Protein AF-A0ABD5QTS4-F1 (afdb_monomer)

Mean predicted aligned error: 7.11 Å

Solvent-accessible surface area (backbone atoms only — not comparable to full-atom values): 7210 Å² total; per-residue (Å²): 134,85,81,80,77,78,76,78,73,75,74,70,74,66,95,70,53,52,50,21,30,27,27,50,73,81,47,94,74,66,54,63,24,27,30,35,32,66,82,82,40,34,20,62,72,44,68,45,97,89,73,47,28,47,21,71,78,42,73,86,53,62,46,80,34,47,35,36,28,28,27,48,39,77,57,46,46,71,77,44,74,58,57,87,76,51,94,64,58,54,54,70,67,57,35,60,74,69,69,49,75,68,48,78,39,51,48,89,48,48,41,78,76,42,82,19,85,78,71,125

Structure (mmCIF, N/CA/C/O backbone):
data_AF-A0ABD5QTS4-F1
#
_entry.id   AF-A0ABD5QTS4-F1
#
loop_
_atom_site.group_PDB
_atom_site.id
_atom_site.type_sy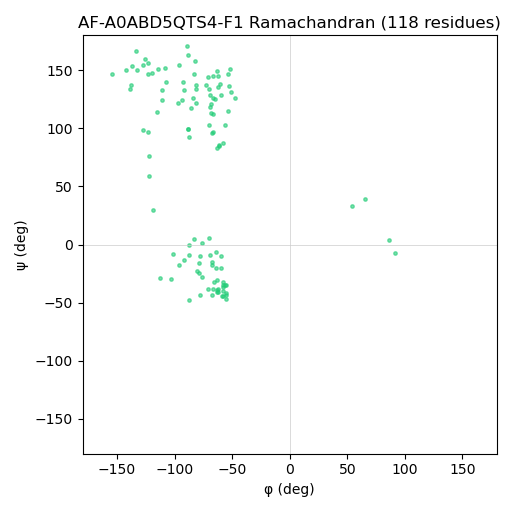mbol
_atom_site.label_atom_id
_atom_site.label_alt_id
_atom_site.label_comp_id
_atom_site.label_asym_id
_atom_site.label_entity_id
_atom_site.label_seq_id
_atom_site.pdbx_PDB_ins_code
_atom_site.Cartn_x
_atom_site.Cartn_y
_atom_site.Cartn_z
_atom_site.occupancy
_atom_site.B_iso_or_equiv
_atom_site.auth_seq_id
_atom_site.auth_comp_id
_atom_site.auth_asym_id
_atom_site.auth_atom_id
_atom_site.pdbx_PDB_model_num
ATOM 1 N N . MET A 1 1 ? -37.652 -31.006 -7.500 1.00 42.47 1 MET A N 1
ATOM 2 C CA . MET A 1 1 ? -36.536 -30.496 -8.316 1.00 42.47 1 MET A CA 1
ATOM 3 C C . MET A 1 1 ? -35.817 -29.489 -7.452 1.00 42.47 1 MET A C 1
ATOM 5 O O . MET A 1 1 ? -36.478 -28.581 -6.965 1.00 42.47 1 MET A O 1
ATOM 9 N N . ALA A 1 2 ? -34.553 -29.761 -7.138 1.00 46.12 2 ALA A N 1
ATOM 10 C CA . ALA A 1 2 ? -33.695 -28.836 -6.412 1.00 46.12 2 ALA A CA 1
ATOM 11 C C . ALA A 1 2 ? -33.371 -27.662 -7.345 1.00 46.12 2 ALA A C 1
ATOM 13 O O . ALA A 1 2 ? -33.113 -27.888 -8.525 1.00 46.12 2 ALA A O 1
ATOM 14 N N . LEU A 1 3 ? -33.477 -26.439 -6.835 1.00 51.88 3 LEU A N 1
ATOM 15 C CA . LEU A 1 3 ? -32.907 -25.258 -7.469 1.00 51.88 3 LEU A CA 1
ATOM 16 C C . LEU A 1 3 ? -31.486 -25.162 -6.918 1.00 51.88 3 LEU A C 1
ATOM 18 O O . LEU A 1 3 ? -31.299 -24.772 -5.768 1.00 51.88 3 LEU A O 1
ATOM 22 N N . GLU A 1 4 ? -30.522 -25.635 -7.699 1.00 52.75 4 GLU A N 1
ATOM 23 C CA . GLU A 1 4 ? -29.116 -25.290 -7.520 1.00 52.75 4 GLU A CA 1
ATOM 24 C C . GLU A 1 4 ? -29.018 -23.818 -7.932 1.00 52.75 4 GLU A C 1
ATOM 26 O O . GLU A 1 4 ? -29.171 -23.487 -9.104 1.00 52.75 4 GLU A O 1
ATOM 31 N N . LEU A 1 5 ? -28.940 -22.923 -6.944 1.00 54.34 5 LEU A N 1
ATOM 32 C CA . LEU A 1 5 ? -28.559 -21.536 -7.177 1.00 54.34 5 LEU A CA 1
ATOM 33 C C . LEU A 1 5 ? -27.093 -21.583 -7.602 1.00 54.34 5 LEU A C 1
ATOM 35 O O . LEU A 1 5 ? -26.212 -21.716 -6.757 1.00 54.34 5 LEU A O 1
ATOM 39 N N . GLU A 1 6 ? -26.867 -21.579 -8.912 1.00 52.00 6 GLU A N 1
ATOM 40 C CA . GLU A 1 6 ? -25.590 -21.209 -9.507 1.00 52.00 6 GLU A CA 1
ATOM 41 C C . GLU A 1 6 ? -25.296 -19.800 -8.983 1.00 52.00 6 GLU A C 1
ATOM 43 O O . GLU A 1 6 ? -25.981 -18.838 -9.335 1.00 52.00 6 GLU A O 1
ATOM 48 N N . LEU A 1 7 ? -24.395 -19.723 -8.002 1.00 50.69 7 LEU A N 1
ATOM 49 C CA . LEU A 1 7 ? -23.799 -18.471 -7.580 1.00 50.69 7 LEU A CA 1
ATOM 50 C C . LEU A 1 7 ? -22.959 -18.031 -8.776 1.00 50.69 7 LEU A C 1
ATOM 52 O O . LEU A 1 7 ? -21.878 -18.566 -9.008 1.00 50.69 7 LEU A O 1
ATOM 56 N N . ASP A 1 8 ? -23.531 -17.155 -9.595 1.00 46.06 8 ASP A N 1
ATOM 57 C CA . ASP A 1 8 ? -22.762 -16.246 -10.434 1.00 46.06 8 ASP A CA 1
ATOM 58 C C . ASP A 1 8 ? -22.006 -15.362 -9.427 1.00 46.06 8 ASP A C 1
ATOM 60 O O . ASP A 1 8 ? -22.505 -14.336 -8.967 1.00 46.06 8 ASP A O 1
ATOM 64 N N . ASP A 1 9 ? -20.868 -15.867 -8.943 1.00 50.19 9 ASP A N 1
ATOM 65 C CA . ASP A 1 9 ? -19.771 -15.033 -8.469 1.00 50.19 9 ASP A CA 1
ATOM 66 C C . ASP A 1 9 ? -19.370 -14.244 -9.721 1.00 50.19 9 ASP A C 1
ATOM 68 O O . ASP A 1 9 ? -18.559 -14.688 -10.533 1.00 50.19 9 ASP A O 1
ATOM 72 N N . GLU A 1 10 ? -20.062 -13.133 -9.981 1.00 49.59 10 GLU A N 1
ATOM 73 C CA . GLU A 1 10 ? -19.491 -12.066 -10.786 1.00 49.59 10 GLU A CA 1
ATOM 74 C C . GLU A 1 10 ? -18.270 -11.623 -9.975 1.00 49.59 10 GLU A C 1
ATOM 76 O O . GLU A 1 10 ? -18.395 -10.775 -9.096 1.00 49.59 10 GLU A O 1
ATOM 81 N N . GLU A 1 11 ? -17.133 -12.304 -10.163 1.00 52.91 11 GLU A N 1
ATOM 82 C CA . GLU A 1 11 ? -15.832 -11.893 -9.647 1.00 52.91 11 GLU A CA 1
ATOM 83 C C . GLU A 1 11 ? -15.595 -10.499 -10.241 1.00 52.91 11 GLU A C 1
ATOM 85 O O . GLU A 1 11 ? -15.107 -10.372 -11.364 1.00 52.91 11 GLU A O 1
ATOM 90 N N . GLU A 1 12 ? -16.072 -9.450 -9.561 1.00 54.66 12 GLU A N 1
ATOM 91 C CA . GLU A 1 12 ? -15.747 -8.074 -9.907 1.00 54.66 12 GLU A CA 1
ATOM 92 C C . GLU A 1 12 ? -14.223 -8.023 -9.931 1.00 54.66 12 GLU A C 1
ATOM 94 O O . GLU A 1 12 ? -13.584 -8.308 -8.915 1.00 54.66 12 GLU A O 1
ATOM 99 N N . ASP A 1 13 ? -13.643 -7.775 -11.112 1.00 61.91 13 ASP A N 1
ATOM 100 C CA . ASP A 1 13 ? -12.194 -7.708 -11.262 1.00 61.91 13 ASP A CA 1
ATOM 101 C C . ASP A 1 13 ? -11.644 -6.820 -10.138 1.00 61.91 13 ASP A C 1
ATOM 103 O O . ASP A 1 13 ? -12.122 -5.687 -9.988 1.00 61.91 13 ASP A O 1
ATOM 107 N N . PRO A 1 14 ? -10.675 -7.307 -9.342 1.00 70.94 14 PRO A N 1
ATOM 108 C CA . PRO A 1 14 ? -10.187 -6.571 -8.185 1.00 70.94 14 PRO A CA 1
ATOM 109 C C . PRO A 1 14 ? -9.770 -5.160 -8.610 1.00 70.94 14 PRO A C 1
ATOM 111 O O . PRO A 1 14 ? -9.156 -4.969 -9.669 1.00 70.94 14 PRO A O 1
ATOM 114 N N . GLU A 1 15 ? -10.143 -4.151 -7.818 1.00 83.06 15 GLU A N 1
ATOM 115 C CA . GLU A 1 15 ? -9.950 -2.742 -8.193 1.00 83.06 15 GLU A CA 1
ATOM 116 C C . GLU A 1 15 ? -8.469 -2.434 -8.457 1.00 83.06 15 GLU A C 1
ATOM 118 O O . GLU A 1 15 ? -8.128 -1.722 -9.410 1.00 83.06 15 GLU A O 1
ATOM 123 N N . PHE A 1 16 ? -7.603 -3.070 -7.672 1.00 89.75 16 PHE A N 1
ATOM 124 C CA . PHE A 1 16 ? -6.157 -3.035 -7.795 1.00 89.75 16 PHE A CA 1
ATOM 125 C C . PHE A 1 16 ? -5.606 -4.449 -7.949 1.00 89.75 16 PHE A C 1
ATOM 127 O O . PHE A 1 16 ? -6.116 -5.403 -7.369 1.00 89.75 16 PHE A O 1
ATOM 134 N N . ILE A 1 17 ? -4.530 -4.589 -8.715 1.00 91.75 17 ILE A N 1
ATOM 135 C CA . ILE A 1 17 ? -3.730 -5.809 -8.792 1.00 91.75 17 ILE A CA 1
ATOM 136 C C . ILE A 1 17 ? -2.245 -5.481 -8.691 1.00 91.75 17 ILE A C 1
ATOM 138 O O . ILE A 1 17 ? -1.818 -4.336 -8.846 1.00 91.75 17 ILE A O 1
ATOM 142 N N . TYR A 1 18 ? -1.433 -6.514 -8.462 1.00 92.62 18 TYR A N 1
ATOM 143 C CA . TYR A 1 18 ? 0.018 -6.379 -8.509 1.00 92.62 18 TYR A CA 1
ATOM 144 C C . TYR A 1 18 ? 0.471 -5.701 -9.803 1.00 92.62 18 TYR A C 1
ATOM 146 O O . TYR A 1 18 ? 0.081 -6.121 -10.891 1.00 92.62 18 TYR A O 1
ATOM 154 N N . GLY A 1 19 ? 1.328 -4.693 -9.672 1.00 92.50 19 GLY A N 1
ATOM 155 C CA . GLY A 1 19 ? 1.899 -3.948 -10.787 1.00 92.50 19 GLY A CA 1
ATOM 156 C C . GLY A 1 19 ? 1.113 -2.708 -11.206 1.00 92.50 19 GLY A C 1
ATOM 157 O O . GLY A 1 19 ? 1.638 -1.943 -12.008 1.00 92.50 19 GLY A O 1
ATOM 158 N N . ASP A 1 20 ? -0.088 -2.464 -10.665 1.00 94.56 20 ASP A N 1
ATOM 159 C CA . ASP A 1 20 ? -0.786 -1.194 -10.898 1.00 94.56 20 ASP A CA 1
ATOM 160 C C . ASP A 1 20 ? 0.043 -0.035 -10.324 1.00 94.56 20 ASP A C 1
ATOM 162 O O . ASP A 1 20 ? 0.553 -0.113 -9.198 1.00 94.56 20 ASP A O 1
ATOM 166 N N . ILE A 1 21 ? 0.163 1.053 -11.089 1.00 94.19 21 ILE A N 1
ATOM 167 C CA . ILE A 1 21 ? 0.774 2.291 -10.603 1.00 94.19 21 ILE A CA 1
ATOM 168 C C . ILE A 1 21 ? -0.335 3.188 -10.077 1.00 94.19 21 ILE A C 1
ATOM 170 O O . ILE A 1 21 ? -1.289 3.531 -10.782 1.00 94.19 21 ILE A O 1
ATOM 174 N N . VAL A 1 22 ? -0.194 3.585 -8.8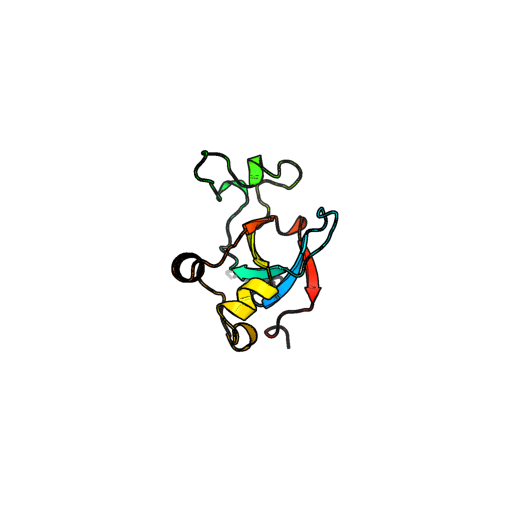23 1.00 94.81 22 VAL A N 1
ATOM 175 C CA . VAL A 1 22 ? -1.164 4.361 -8.063 1.00 94.81 22 VAL A CA 1
ATOM 176 C C . VAL A 1 22 ? -0.496 5.584 -7.454 1.00 94.81 22 VAL A C 1
ATOM 178 O O . VAL A 1 22 ? 0.708 5.601 -7.202 1.00 94.81 22 VAL A O 1
ATOM 181 N N . HIS A 1 23 ? -1.286 6.614 -7.194 1.00 94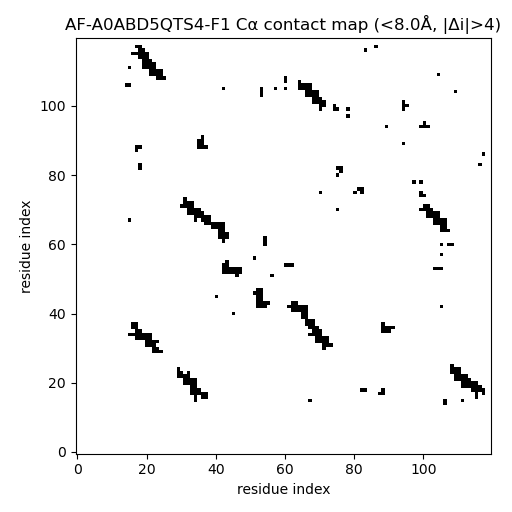.00 23 HIS A N 1
ATOM 182 C CA . HIS A 1 23 ? -0.882 7.769 -6.404 1.00 94.00 23 HIS A CA 1
ATOM 183 C C . HIS A 1 23 ? -1.783 7.895 -5.179 1.00 94.00 23 HIS A C 1
ATOM 185 O O . HIS A 1 23 ? -2.973 7.592 -5.245 1.00 94.00 23 HIS A O 1
ATOM 191 N N . ASP A 1 24 ? -1.223 8.398 -4.085 1.00 91.69 24 ASP A N 1
ATOM 192 C CA . ASP A 1 24 ? -2.010 8.836 -2.936 1.00 91.69 24 ASP A CA 1
ATOM 193 C C . ASP A 1 24 ? -2.801 10.098 -3.314 1.00 91.69 24 ASP A C 1
ATOM 195 O O . ASP A 1 24 ? -2.212 11.127 -3.662 1.00 91.69 24 ASP A O 1
ATOM 199 N N . ALA A 1 25 ? -4.134 10.021 -3.264 1.00 88.69 25 ALA A N 1
ATOM 200 C CA . ALA A 1 25 ? -5.018 11.142 -3.579 1.00 88.69 25 ALA A CA 1
ATOM 201 C C . ALA A 1 25 ? -4.860 12.322 -2.609 1.00 88.69 25 ALA A C 1
ATOM 203 O O . ALA A 1 25 ? -5.259 13.446 -2.925 1.00 88.69 25 ALA A O 1
ATOM 204 N N . GLU A 1 26 ? -4.315 12.068 -1.423 1.00 87.31 26 GLU A N 1
ATOM 205 C CA . GLU A 1 26 ? -4.178 13.047 -0.350 1.00 87.31 26 GLU A CA 1
ATOM 206 C C . GLU A 1 26 ? -2.776 13.628 -0.226 1.00 87.31 26 GLU A C 1
ATOM 208 O O . GLU A 1 26 ? -2.580 14.591 0.519 1.00 87.31 26 GLU A O 1
ATOM 213 N N . ALA A 1 27 ? -1.809 13.089 -0.965 1.00 86.88 27 ALA A N 1
ATOM 214 C CA . ALA A 1 27 ? -0.468 13.635 -1.001 1.00 86.88 27 ALA A CA 1
ATOM 215 C C . ALA A 1 27 ? -0.458 14.993 -1.720 1.00 86.88 27 ALA A C 1
ATOM 217 O O . ALA A 1 27 ? -0.900 15.118 -2.863 1.00 86.88 27 ALA A O 1
ATOM 218 N N . ASP A 1 28 ? 0.126 16.011 -1.075 1.00 84.50 28 ASP A N 1
ATOM 219 C CA . ASP A 1 28 ? 0.385 17.314 -1.707 1.00 84.50 28 ASP A CA 1
ATOM 220 C C . ASP A 1 28 ? 1.267 17.174 -2.966 1.00 84.50 28 ASP A C 1
ATOM 222 O O . ASP A 1 28 ? 1.095 17.905 -3.945 1.00 84.50 28 AS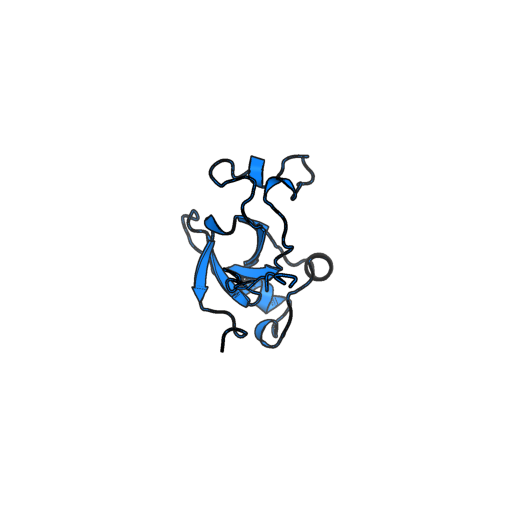P A O 1
ATOM 226 N N . GLU A 1 29 ? 2.207 16.224 -2.942 1.00 87.56 29 GLU A N 1
ATOM 227 C CA . GLU A 1 29 ? 3.085 15.872 -4.058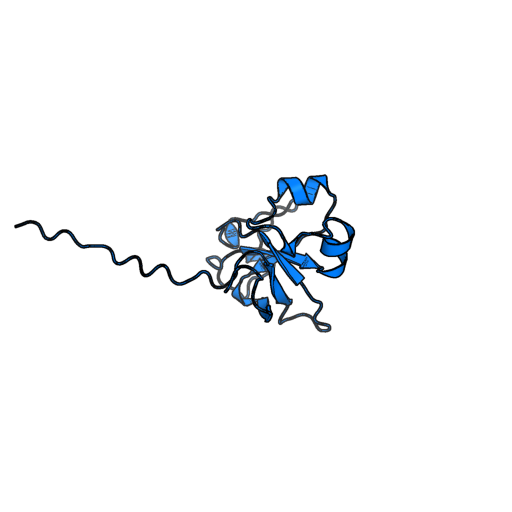 1.00 87.56 29 GLU A CA 1
ATOM 228 C C . GLU A 1 29 ? 2.918 14.377 -4.382 1.00 87.56 29 GLU A C 1
ATOM 230 O O . GLU A 1 29 ? 3.538 13.539 -3.722 1.00 87.56 29 GLU A O 1
ATOM 235 N N . PRO A 1 30 ? 2.080 14.015 -5.373 1.00 85.31 30 PRO A N 1
ATOM 236 C CA . PRO A 1 30 ? 1.872 12.620 -5.732 1.00 85.31 30 PRO A CA 1
ATOM 237 C C . PRO A 1 30 ? 3.157 12.034 -6.324 1.00 85.31 30 PRO A C 1
ATOM 239 O O . PRO A 1 30 ? 3.721 12.567 -7.283 1.00 85.31 30 PRO A O 1
ATOM 242 N N . ILE A 1 31 ? 3.605 10.923 -5.746 1.00 90.56 31 ILE A N 1
ATOM 243 C CA . ILE A 1 31 ? 4.722 10.113 -6.239 1.00 90.56 31 ILE A CA 1
ATOM 244 C C . ILE A 1 31 ? 4.189 8.805 -6.813 1.00 90.56 31 ILE A C 1
ATOM 246 O O . ILE A 1 31 ? 3.167 8.311 -6.343 1.00 90.56 31 ILE A O 1
ATOM 250 N N . ALA A 1 32 ? 4.899 8.229 -7.785 1.00 93.06 32 ALA A N 1
ATOM 251 C CA . ALA A 1 32 ? 4.551 6.931 -8.351 1.00 93.06 32 ALA A CA 1
ATOM 252 C C . ALA A 1 32 ? 4.733 5.829 -7.298 1.00 93.06 32 ALA A C 1
ATOM 254 O O . ALA A 1 32 ? 5.859 5.528 -6.883 1.00 93.06 32 ALA A O 1
ATOM 255 N N . LEU A 1 33 ? 3.622 5.237 -6.870 1.00 94.94 33 LEU A N 1
ATOM 256 C CA . LEU A 1 33 ? 3.590 4.072 -6.000 1.00 94.94 33 LEU A CA 1
ATOM 257 C C . LEU A 1 33 ? 3.154 2.876 -6.838 1.00 94.94 33 LEU A C 1
ATOM 259 O O . LEU A 1 33 ? 2.270 2.991 -7.677 1.00 94.94 33 LEU A O 1
ATOM 263 N N . VAL A 1 34 ? 3.772 1.727 -6.622 1.00 94.88 34 VAL A N 1
ATOM 264 C CA . VAL A 1 34 ? 3.419 0.482 -7.302 1.00 94.88 34 VAL A CA 1
ATOM 265 C C . VAL A 1 34 ? 2.795 -0.472 -6.299 1.00 94.88 34 VAL A C 1
ATOM 267 O O . VAL A 1 34 ? 3.318 -0.652 -5.194 1.00 94.88 34 VAL A O 1
ATOM 270 N N . VAL A 1 35 ? 1.670 -1.071 -6.684 1.00 95.12 35 VAL A N 1
ATOM 271 C CA . VAL A 1 35 ? 0.996 -2.105 -5.900 1.00 95.12 35 VAL A CA 1
ATOM 272 C C . VAL A 1 35 ? 1.866 -3.353 -5.903 1.00 95.12 35 VAL A C 1
ATOM 274 O O . VAL A 1 35 ? 2.070 -3.988 -6.938 1.00 95.12 35 VAL A O 1
ATOM 277 N N . VAL A 1 36 ? 2.397 -3.702 -4.734 1.00 94.81 36 VAL A N 1
ATOM 278 C CA . VAL A 1 36 ? 3.303 -4.848 -4.570 1.00 94.81 36 VAL A CA 1
ATOM 279 C C . VAL A 1 36 ? 2.617 -6.046 -3.952 1.00 94.81 36 VAL A C 1
ATOM 281 O O . VAL A 1 36 ? 2.998 -7.172 -4.265 1.00 94.81 36 VAL A O 1
ATOM 284 N N . ASN A 1 37 ? 1.604 -5.820 -3.117 1.00 94.06 37 ASN A N 1
ATOM 285 C CA . ASN A 1 37 ? 0.861 -6.885 -2.468 1.00 94.06 37 ASN A CA 1
ATOM 286 C C . ASN A 1 37 ? -0.553 -6.431 -2.098 1.00 94.06 37 ASN A C 1
ATOM 288 O O . ASN A 1 37 ? -0.762 -5.282 -1.717 1.00 94.06 37 ASN A O 1
ATOM 292 N N . ILE A 1 38 ? -1.502 -7.361 -2.156 1.00 92.19 38 ILE A N 1
ATOM 293 C CA . ILE A 1 38 ? -2.880 -7.154 -1.707 1.00 92.19 38 ILE A CA 1
ATOM 294 C C . ILE A 1 38 ? -3.178 -8.300 -0.744 1.00 92.19 38 ILE A C 1
ATOM 296 O O . ILE A 1 38 ? -3.381 -9.430 -1.188 1.00 92.19 38 ILE A O 1
ATOM 300 N N . PRO A 1 39 ? -3.076 -8.068 0.574 1.00 88.81 39 PRO A N 1
ATOM 301 C CA . PRO A 1 39 ? -3.252 -9.125 1.559 1.00 88.81 39 PRO A CA 1
ATOM 302 C C . PRO A 1 39 ? -4.695 -9.651 1.630 1.00 88.81 39 PRO A C 1
ATOM 304 O O . PRO A 1 39 ? -4.887 -10.721 2.200 1.00 88.81 39 PRO A O 1
ATOM 307 N N . GLY A 1 40 ? -5.674 -8.936 1.055 1.00 88.19 40 GLY A N 1
ATOM 308 C CA . GLY A 1 40 ? -7.097 -9.271 1.171 1.00 88.19 40 GLY A CA 1
ATOM 309 C C . GLY A 1 40 ? -7.592 -9.132 2.611 1.00 88.19 40 GLY A C 1
ATOM 310 O O . GLY A 1 40 ? -8.306 -10.003 3.097 1.00 88.19 40 GLY A O 1
ATOM 311 N N . LEU A 1 41 ? -7.107 -8.094 3.298 1.00 91.38 41 LEU A N 1
ATOM 312 C CA . LEU A 1 41 ? -7.449 -7.749 4.676 1.00 91.38 41 LEU A CA 1
ATOM 313 C C . LEU A 1 41 ? -8.194 -6.414 4.695 1.00 91.38 41 LEU A C 1
ATOM 315 O O . LEU A 1 41 ? -7.923 -5.550 3.853 1.00 91.38 41 LEU A O 1
ATOM 319 N N . GLU A 1 42 ? -9.059 -6.252 5.686 1.00 93.56 42 GLU A N 1
ATOM 320 C CA . GLU A 1 42 ? -9.790 -5.017 5.986 1.00 93.56 42 GLU A CA 1
ATOM 321 C C . GLU A 1 42 ? -8.917 -4.045 6.803 1.00 93.56 42 GLU A C 1
ATOM 323 O O . GLU A 1 42 ? -7.966 -4.459 7.478 1.00 93.56 42 GLU A O 1
ATOM 328 N N . LEU A 1 43 ? -9.218 -2.741 6.789 1.00 92.81 43 LEU A N 1
ATOM 329 C CA . LEU A 1 43 ? -8.400 -1.731 7.480 1.00 92.81 43 LEU A CA 1
ATOM 330 C C . LEU A 1 43 ? -8.259 -1.981 8.990 1.00 92.81 43 LEU A C 1
ATOM 332 O O . LEU A 1 43 ? -7.228 -1.610 9.565 1.00 92.81 43 LEU A O 1
ATOM 336 N N . ASP A 1 44 ? -9.271 -2.553 9.648 1.00 93.44 44 ASP A N 1
ATOM 337 C CA . ASP A 1 44 ? -9.215 -2.864 11.083 1.00 93.44 44 ASP A CA 1
ATOM 338 C C . ASP A 1 44 ? -8.420 -4.140 11.405 1.00 93.44 44 ASP A C 1
ATOM 340 O O . ASP A 1 44 ? -7.979 -4.323 12.540 1.00 93.44 44 ASP A O 1
ATOM 344 N N . GLU A 1 45 ? -8.150 -4.986 10.409 1.00 94.19 45 GLU A N 1
ATOM 345 C CA . GLU A 1 45 ? -7.339 -6.193 10.582 1.00 94.19 45 GLU A CA 1
ATOM 346 C C . GLU A 1 45 ? -5.833 -5.898 10.563 1.00 94.19 45 GLU A C 1
ATOM 348 O O . GLU A 1 45 ? -5.030 -6.665 11.107 1.00 94.19 45 GLU A O 1
ATOM 353 N N . TRP A 1 46 ? -5.419 -4.782 9.954 1.00 92.88 46 TRP A N 1
ATOM 354 C CA . TRP A 1 46 ? -4.011 -4.400 9.886 1.00 92.88 46 TRP A CA 1
ATOM 355 C C . TRP A 1 46 ? -3.578 -3.570 11.083 1.00 92.88 46 TRP A C 1
ATOM 357 O O . TRP A 1 46 ? -3.758 -2.353 11.128 1.00 92.88 46 TRP A O 1
ATOM 367 N N . GLU A 1 47 ? -2.934 -4.240 12.033 1.00 93.12 47 GLU A N 1
ATOM 368 C CA . GLU A 1 47 ? -2.390 -3.644 13.250 1.00 93.12 47 GLU A CA 1
ATOM 369 C C . GLU A 1 47 ? -0.920 -3.214 13.072 1.00 93.12 47 GLU A C 1
ATOM 371 O O . GLU A 1 47 ? -0.071 -3.966 12.586 1.00 93.12 47 GLU A O 1
ATOM 376 N N . PHE A 1 48 ? -0.600 -1.993 13.497 1.00 89.44 48 PHE A N 1
ATOM 377 C CA . PHE A 1 48 ? 0.768 -1.483 13.588 1.00 89.44 48 PHE A CA 1
ATOM 378 C C . PHE A 1 48 ? 1.400 -1.815 14.946 1.00 89.44 48 PHE A C 1
ATOM 380 O O . PHE A 1 48 ? 0.712 -2.056 15.931 1.00 89.44 48 PHE A O 1
ATOM 387 N N . GLU A 1 49 ? 2.729 -1.718 15.052 1.00 89.00 49 GLU A N 1
ATOM 388 C CA . GLU A 1 49 ? 3.460 -2.016 16.300 1.00 89.00 49 GLU A CA 1
ATOM 389 C C . GLU A 1 49 ? 3.053 -1.152 17.514 1.00 89.00 49 GLU A C 1
ATOM 391 O O . GLU A 1 49 ? 3.305 -1.538 18.656 1.00 89.00 49 GLU A O 1
ATOM 396 N N . ASP A 1 50 ? 2.436 0.013 17.287 1.00 90.00 50 ASP A N 1
ATOM 397 C CA . ASP A 1 50 ? 1.908 0.886 18.349 1.00 90.00 50 ASP A CA 1
ATOM 398 C C . ASP A 1 50 ? 0.559 0.390 18.919 1.00 90.00 50 ASP A C 1
ATOM 400 O O . ASP A 1 50 ? 0.100 0.881 19.950 1.00 90.00 50 ASP A O 1
ATOM 404 N N . GLY A 1 51 ? -0.060 -0.613 18.283 1.00 90.94 51 GLY A N 1
ATOM 405 C CA . GLY A 1 51 ? -1.380 -1.153 18.622 1.00 90.94 51 GLY A CA 1
ATOM 406 C C . GLY A 1 51 ? -2.555 -0.405 17.983 1.00 90.94 51 GLY A C 1
ATOM 407 O O . GLY A 1 51 ? -3.702 -0.718 18.283 1.00 90.94 51 GLY A O 1
ATOM 408 N N . GLU A 1 52 ? -2.286 0.591 17.135 1.00 93.75 52 GLU A N 1
ATOM 409 C CA . GLU A 1 52 ? -3.290 1.223 16.268 1.00 93.75 52 GLU A CA 1
ATOM 410 C C . GLU A 1 52 ? -3.480 0.402 14.989 1.00 93.75 52 GLU A C 1
ATOM 412 O O . GLU A 1 52 ? -2.508 -0.147 14.465 1.00 93.75 52 GLU A O 1
ATOM 417 N N . THR A 1 53 ? -4.697 0.371 14.450 1.00 93.44 53 THR A N 1
ATOM 418 C CA . THR A 1 53 ? -4.989 -0.239 13.144 1.00 93.44 53 THR A CA 1
ATOM 419 C C . THR A 1 53 ? -4.829 0.763 11.998 1.00 93.44 53 THR A C 1
ATOM 421 O O . THR A 1 53 ? -4.656 1.970 12.219 1.00 93.44 53 THR A O 1
ATOM 424 N N . LEU A 1 54 ? -4.886 0.301 10.747 1.00 92.88 54 LEU A N 1
ATOM 425 C CA . LEU A 1 54 ? -4.971 1.215 9.608 1.00 92.88 54 LEU A CA 1
ATOM 426 C C . LEU A 1 54 ? -6.266 2.024 9.648 1.00 92.88 54 LEU A C 1
ATOM 428 O O . LEU A 1 54 ? -6.200 3.235 9.443 1.00 92.88 54 LEU A O 1
ATOM 432 N N . ALA A 1 55 ? -7.384 1.411 10.043 1.00 93.25 55 ALA A N 1
ATOM 433 C CA . ALA A 1 55 ? -8.650 2.111 10.258 1.00 93.25 55 ALA A CA 1
ATOM 434 C C . ALA A 1 55 ? -8.501 3.281 11.252 1.00 93.25 55 ALA A C 1
ATOM 436 O O . ALA A 1 55 ? -8.956 4.393 10.974 1.00 93.25 55 ALA A O 1
ATOM 437 N N . ASP A 1 56 ? -7.781 3.083 12.366 1.00 93.31 56 ASP A N 1
ATOM 438 C CA . ASP A 1 56 ? -7.511 4.142 13.354 1.00 93.31 56 ASP A CA 1
ATOM 439 C C . ASP A 1 56 ? -6.699 5.307 12.765 1.00 93.31 56 ASP A C 1
ATOM 441 O O . ASP A 1 56 ? -6.949 6.476 13.080 1.00 93.31 56 ASP A O 1
ATOM 445 N N . LYS A 1 57 ? -5.722 5.008 11.898 1.00 89.75 57 LYS A N 1
ATOM 446 C CA . LYS A 1 57 ? -4.889 6.027 11.236 1.00 89.75 57 LYS A CA 1
ATOM 447 C C . LYS A 1 57 ? -5.620 6.731 10.100 1.00 89.75 57 LYS A C 1
ATOM 449 O O . LYS A 1 57 ? -5.330 7.897 9.815 1.00 89.75 57 LYS A O 1
ATOM 454 N N . THR A 1 58 ? -6.579 6.060 9.471 1.00 89.62 58 THR A N 1
ATOM 455 C CA . THR A 1 58 ? -7.354 6.580 8.348 1.00 89.62 58 THR A CA 1
ATOM 456 C C . THR A 1 58 ? -8.866 6.571 8.627 1.00 89.62 58 THR A C 1
ATOM 458 O O . THR A 1 58 ? -9.633 6.054 7.816 1.00 89.62 58 THR A O 1
ATOM 461 N N . PRO A 1 59 ? -9.345 7.256 9.688 1.00 89.12 59 PRO A N 1
ATOM 462 C CA . PRO A 1 59 ? -10.721 7.144 10.204 1.00 89.12 59 PRO A CA 1
ATOM 463 C C . PRO A 1 59 ? -11.801 7.759 9.296 1.00 89.12 59 PRO A C 1
ATOM 465 O O . PRO A 1 59 ? -12.956 7.924 9.688 1.00 89.12 59 PRO A O 1
ATOM 468 N N . LYS A 1 60 ? -11.408 8.218 8.109 1.00 90.94 60 LYS A N 1
ATOM 469 C CA . LYS A 1 60 ? -12.297 8.788 7.096 1.00 90.94 60 LYS A CA 1
ATOM 470 C C . LYS A 1 60 ? -12.730 7.767 6.042 1.00 90.94 60 LYS A C 1
ATOM 472 O O . LYS A 1 60 ? -13.694 8.045 5.333 1.00 90.94 60 LYS A O 1
ATOM 477 N N . TYR A 1 61 ? -12.018 6.646 5.937 1.00 90.25 61 TYR A N 1
ATOM 478 C CA . TYR A 1 61 ? -12.387 5.507 5.102 1.00 90.25 61 TYR A CA 1
ATOM 479 C C . TYR A 1 61 ? -13.119 4.471 5.964 1.00 90.25 61 TYR A C 1
ATOM 481 O O . TYR A 1 61 ? -12.965 4.500 7.188 1.00 90.25 61 TYR A O 1
ATOM 489 N N . PRO A 1 62 ? -13.979 3.635 5.363 1.00 91.44 62 PRO A N 1
ATOM 490 C CA . PRO A 1 62 ? -14.668 2.585 6.098 1.00 91.44 62 PRO A CA 1
ATOM 491 C C . PRO A 1 62 ? -13.672 1.566 6.656 1.00 91.44 62 PRO A C 1
ATOM 493 O O . PRO A 1 62 ? -12.629 1.325 6.065 1.00 91.44 62 PRO A O 1
ATOM 496 N N . ASP A 1 63 ? -14.006 0.967 7.793 1.00 91.19 63 ASP A N 1
ATOM 497 C CA . ASP A 1 63 ? -13.138 -0.010 8.464 1.00 91.19 63 ASP A CA 1
ATOM 498 C C . ASP A 1 63 ? -12.974 -1.294 7.616 1.00 91.19 63 ASP A C 1
ATOM 500 O O . ASP A 1 63 ? -11.897 -1.874 7.575 1.00 91.19 63 ASP A O 1
ATOM 504 N N . ASP A 1 64 ? -14.030 -1.638 6.870 1.00 90.06 64 ASP A N 1
ATOM 505 C CA . ASP A 1 64 ? -14.172 -2.755 5.911 1.00 90.06 64 ASP A CA 1
ATOM 506 C C . ASP A 1 64 ? -13.458 -2.482 4.560 1.00 90.06 64 ASP A C 1
ATOM 508 O O . ASP A 1 64 ? -13.535 -3.283 3.635 1.00 90.06 64 ASP A O 1
ATOM 512 N N . ASP A 1 65 ? -12.780 -1.332 4.398 1.00 91.62 65 ASP A N 1
ATOM 513 C CA . ASP A 1 65 ? -12.061 -1.022 3.151 1.00 91.62 65 ASP A CA 1
ATOM 514 C C . ASP A 1 65 ? -10.870 -1.966 2.943 1.00 91.62 65 ASP A C 1
ATOM 516 O O . ASP A 1 65 ? -10.166 -2.334 3.888 1.00 91.62 65 ASP A O 1
ATOM 520 N N . GLU A 1 66 ? -10.600 -2.314 1.686 1.00 92.88 66 GLU A N 1
ATOM 521 C CA . GLU A 1 66 ? -9.507 -3.223 1.354 1.00 92.88 66 GLU A CA 1
ATOM 522 C C . GLU A 1 66 ? -8.141 -2.547 1.514 1.00 92.88 66 GLU A C 1
ATOM 524 O O . GLU A 1 66 ? -7.907 -1.413 1.082 1.00 92.88 66 GLU A O 1
ATOM 529 N N . ILE A 1 67 ? -7.195 -3.283 2.092 1.00 93.75 67 ILE A N 1
ATOM 530 C CA . ILE A 1 67 ? -5.816 -2.829 2.230 1.00 93.75 67 ILE A CA 1
ATOM 531 C C . ILE A 1 67 ? -5.026 -3.119 0.967 1.00 93.75 67 ILE A C 1
ATOM 533 O O . ILE A 1 67 ? -4.840 -4.270 0.573 1.00 93.75 67 ILE A O 1
ATOM 537 N N . ILE A 1 68 ? -4.410 -2.074 0.430 1.00 94.94 68 ILE A N 1
ATOM 538 C CA . ILE A 1 68 ? -3.471 -2.157 -0.679 1.00 94.94 68 ILE A CA 1
ATOM 539 C C . ILE A 1 68 ? -2.073 -1.819 -0.173 1.00 94.94 68 ILE A C 1
ATOM 541 O O . ILE A 1 68 ? -1.832 -0.750 0.389 1.00 94.94 68 ILE A O 1
ATOM 545 N N . VAL A 1 69 ? -1.118 -2.726 -0.379 1.00 95.25 69 VAL A N 1
ATOM 546 C CA . VAL A 1 69 ? 0.277 -2.495 0.000 1.00 95.25 69 VAL A CA 1
ATOM 547 C C . VAL A 1 69 ? 1.059 -2.018 -1.209 1.00 95.25 69 VAL A C 1
ATOM 549 O O . VAL A 1 69 ? 1.168 -2.703 -2.232 1.00 95.25 69 VAL A O 1
ATOM 552 N N . VAL A 1 70 ? 1.648 -0.838 -1.059 1.00 95.44 70 VAL A N 1
ATOM 553 C CA . VAL A 1 70 ? 2.372 -0.151 -2.123 1.00 95.44 70 VAL A CA 1
ATOM 554 C C . VAL A 1 70 ? 3.787 0.201 -1.687 1.00 95.44 70 VAL A C 1
ATOM 556 O O . VAL A 1 70 ? 4.104 0.293 -0.499 1.00 95.44 70 VAL A O 1
ATOM 559 N N . THR A 1 71 ? 4.655 0.429 -2.664 1.00 94.44 71 THR A N 1
ATOM 560 C CA . THR A 1 71 ? 6.015 0.936 -2.454 1.00 94.44 71 THR A CA 1
ATOM 561 C C . THR A 1 71 ? 6.330 2.007 -3.501 1.00 94.44 71 THR A C 1
ATOM 563 O O . THR A 1 71 ? 5.743 1.976 -4.584 1.00 94.44 71 THR A O 1
ATOM 566 N N . PRO A 1 72 ? 7.237 2.961 -3.238 1.00 94.06 72 PRO A N 1
ATOM 567 C CA . PRO A 1 72 ? 7.693 3.890 -4.266 1.00 94.06 72 PRO A CA 1
ATOM 568 C C . PRO A 1 72 ? 8.350 3.157 -5.439 1.00 94.06 72 PRO A C 1
ATOM 570 O O . PRO A 1 72 ? 9.286 2.379 -5.242 1.00 94.06 72 PRO A O 1
ATOM 573 N N . LEU A 1 73 ? 7.904 3.453 -6.662 1.00 92.88 73 LEU A N 1
ATOM 574 C CA . LEU A 1 73 ? 8.384 2.801 -7.883 1.00 92.88 73 LEU A CA 1
ATOM 575 C C . LEU A 1 73 ? 9.911 2.905 -8.036 1.00 92.88 73 LEU A C 1
ATOM 577 O O . LEU A 1 73 ? 10.574 1.889 -8.228 1.00 92.88 73 LEU A O 1
ATOM 581 N N . ASP A 1 74 ? 10.479 4.100 -7.844 1.00 92.44 74 ASP A N 1
ATOM 582 C CA . ASP A 1 74 ? 11.932 4.330 -7.883 1.00 92.44 74 ASP A CA 1
ATOM 583 C C . ASP A 1 74 ? 12.705 3.423 -6.912 1.00 92.44 74 ASP A C 1
ATOM 585 O O . ASP A 1 74 ? 13.838 3.024 -7.188 1.00 92.44 74 ASP A O 1
ATOM 589 N N . VAL A 1 75 ? 12.132 3.117 -5.744 1.00 92.88 75 VAL A N 1
ATOM 590 C CA . VAL A 1 75 ? 12.777 2.245 -4.755 1.00 92.88 75 VAL A CA 1
ATOM 591 C C . VAL A 1 75 ? 12.632 0.786 -5.170 1.00 92.88 75 VAL A C 1
ATOM 593 O O . VAL A 1 75 ? 13.619 0.049 -5.137 1.00 92.88 75 VAL A O 1
ATOM 596 N N . LEU A 1 76 ? 11.448 0.380 -5.637 1.00 92.06 76 LEU A N 1
ATOM 597 C CA . LEU A 1 76 ? 11.245 -0.977 -6.133 1.00 92.06 76 LEU A CA 1
ATOM 598 C C . LEU A 1 76 ? 12.177 -1.297 -7.300 1.00 92.06 76 LEU A C 1
ATOM 600 O O . LEU A 1 76 ? 12.790 -2.355 -7.300 1.00 92.06 76 LEU A O 1
ATOM 604 N N . GLU A 1 77 ? 12.345 -0.392 -8.264 1.00 92.12 77 GLU A N 1
ATOM 605 C CA . GLU A 1 77 ? 13.245 -0.596 -9.405 1.00 92.12 77 GLU A CA 1
ATOM 606 C C . GLU A 1 77 ? 14.718 -0.730 -8.995 1.00 92.12 77 GLU A C 1
ATOM 608 O O . GLU A 1 77 ? 15.483 -1.444 -9.647 1.00 92.12 77 GLU A O 1
ATOM 613 N N . GLN A 1 78 ? 15.131 -0.071 -7.910 1.00 91.94 78 GLN A N 1
ATOM 614 C CA . GLN A 1 78 ? 16.495 -0.178 -7.390 1.00 91.94 78 GLN A CA 1
ATOM 615 C C . GLN A 1 78 ? 16.775 -1.543 -6.753 1.00 91.94 78 GLN A C 1
ATOM 617 O O . GLN A 1 78 ? 17.879 -2.067 -6.917 1.00 91.94 78 GLN A O 1
ATOM 622 N N . HIS A 1 79 ? 15.796 -2.114 -6.047 1.00 91.81 79 HIS A N 1
ATOM 623 C CA . HIS A 1 79 ? 15.938 -3.407 -5.372 1.00 91.81 79 HIS A CA 1
ATOM 624 C C . HIS A 1 79 ? 15.590 -4.576 -6.307 1.00 91.81 79 HIS A C 1
ATOM 626 O O . HIS A 1 79 ? 16.369 -5.514 -6.469 1.00 91.81 79 HIS A O 1
ATOM 632 N N . ILE A 1 80 ? 14.455 -4.484 -7.001 1.00 89.75 80 ILE A N 1
ATOM 633 C CA . ILE A 1 80 ? 13.899 -5.505 -7.894 1.00 89.75 80 ILE A CA 1
ATOM 634 C C . ILE A 1 80 ? 13.721 -4.903 -9.301 1.00 89.75 80 ILE A C 1
ATOM 636 O O . ILE A 1 80 ? 12.603 -4.655 -9.742 1.00 89.75 80 ILE A O 1
ATOM 640 N N . PRO A 1 81 ? 14.798 -4.726 -10.087 1.00 87.69 81 PRO A N 1
ATOM 641 C CA . PRO A 1 81 ? 14.739 -4.094 -11.415 1.00 87.69 81 PRO A CA 1
ATOM 642 C C . PRO A 1 81 ? 13.910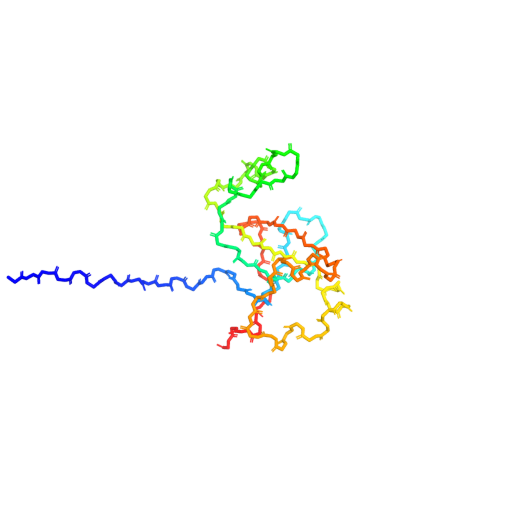 -4.854 -12.468 1.00 87.69 81 PRO A C 1
ATOM 644 O O . PRO A 1 81 ? 13.736 -4.368 -13.580 1.00 87.69 81 PRO A O 1
ATOM 647 N N . ARG A 1 82 ? 13.435 -6.065 -12.156 1.00 87.00 82 ARG A N 1
ATOM 648 C CA . ARG A 1 82 ? 12.568 -6.898 -13.011 1.00 87.00 82 ARG A CA 1
ATOM 649 C C . ARG A 1 82 ? 11.218 -7.193 -12.362 1.00 87.00 82 ARG A C 1
ATOM 651 O O . ARG A 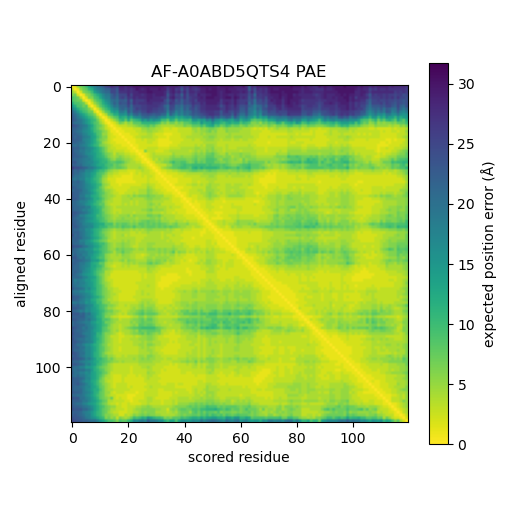1 82 ? 10.642 -8.253 -12.582 1.00 87.00 82 ARG A O 1
ATOM 658 N N . TRP A 1 83 ? 10.727 -6.289 -11.520 1.00 89.25 83 TRP A N 1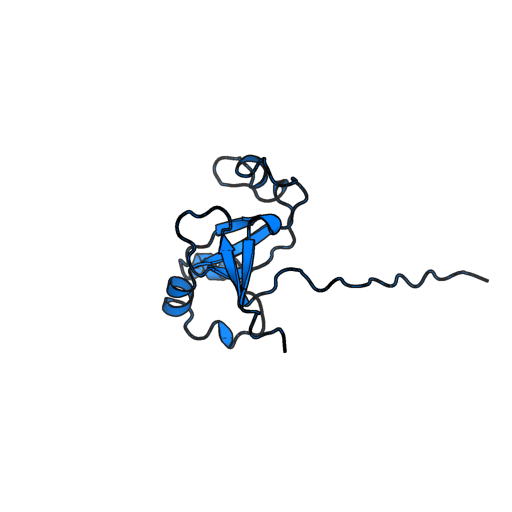
ATOM 659 C CA . TRP A 1 83 ? 9.419 -6.448 -10.888 1.00 89.25 83 TRP A CA 1
ATOM 660 C C . TRP A 1 83 ? 8.301 -6.577 -11.943 1.00 89.25 83 TRP A C 1
ATOM 662 O O . TRP A 1 83 ? 7.474 -7.472 -11.832 1.00 89.25 83 TRP A O 1
ATOM 672 N N . GLY A 1 84 ? 8.359 -5.809 -13.038 1.00 86.06 84 GLY A N 1
ATOM 673 C CA . GLY A 1 84 ? 7.390 -5.884 -14.143 1.00 86.06 84 GLY A CA 1
ATOM 674 C C . GLY A 1 84 ? 7.445 -7.164 -14.993 1.00 86.06 84 GLY A C 1
ATOM 675 O O . GLY A 1 84 ? 6.567 -7.385 -15.816 1.00 86.06 84 GLY A O 1
ATOM 676 N N . ASP A 1 85 ? 8.455 -8.026 -14.810 1.00 88.00 85 ASP A N 1
ATOM 677 C CA . ASP A 1 85 ? 8.478 -9.366 -15.422 1.00 88.00 85 ASP A CA 1
ATOM 678 C C . ASP A 1 85 ? 7.758 -10.410 -14.540 1.00 88.00 85 ASP A C 1
ATOM 680 O O . ASP A 1 85 ? 7.599 -11.563 -14.946 1.00 88.00 85 ASP A O 1
ATOM 684 N N . ARG A 1 86 ? 7.376 -10.057 -13.301 1.00 88.38 86 ARG A N 1
ATOM 685 C CA . ARG A 1 86 ? 6.749 -10.991 -12.357 1.00 88.38 86 ARG A CA 1
ATOM 686 C C . ARG A 1 86 ? 5.263 -11.136 -12.661 1.00 88.38 86 ARG A C 1
ATOM 688 O O . ARG A 1 86 ? 4.539 -10.156 -12.781 1.00 88.38 86 ARG A O 1
ATOM 695 N N . GLU A 1 87 ? 4.801 -12.378 -12.679 1.00 86.25 87 GLU A N 1
ATOM 696 C CA . GLU A 1 87 ? 3.384 -12.729 -12.855 1.00 86.25 87 GLU A CA 1
ATOM 697 C C . GLU A 1 87 ? 2.613 -12.769 -11.522 1.00 86.25 87 GLU A C 1
ATOM 699 O O . GLU A 1 87 ? 1.427 -13.082 -11.496 1.00 86.25 87 GLU A O 1
ATOM 704 N N . ALA A 1 88 ? 3.287 -12.496 -10.401 1.00 87.12 88 ALA A N 1
ATOM 705 C CA . ALA A 1 88 ? 2.727 -12.616 -9.061 1.00 87.12 88 ALA A CA 1
ATOM 706 C C . ALA A 1 88 ? 3.212 -11.494 -8.137 1.00 87.12 88 ALA A C 1
ATOM 708 O O . ALA A 1 88 ? 4.351 -11.027 -8.259 1.00 87.12 88 ALA A O 1
ATOM 709 N N . ALA A 1 89 ? 2.346 -11.142 -7.181 1.00 90.62 89 ALA A N 1
ATOM 710 C CA . ALA A 1 89 ? 2.624 -10.198 -6.107 1.00 90.62 89 ALA A CA 1
ATOM 711 C C . ALA A 1 89 ? 3.909 -10.540 -5.340 1.00 90.62 89 ALA A C 1
ATOM 713 O O . ALA A 1 89 ? 4.317 -11.703 -5.238 1.00 90.62 89 ALA A O 1
ATOM 714 N N . ILE A 1 90 ? 4.555 -9.510 -4.799 1.00 90.81 90 ILE A N 1
ATOM 715 C CA . ILE A 1 90 ? 5.738 -9.671 -3.959 1.00 90.81 90 ILE A CA 1
ATOM 716 C C . ILE A 1 90 ? 5.246 -9.919 -2.530 1.00 90.81 90 ILE A C 1
ATOM 718 O O . ILE A 1 90 ? 4.595 -9.043 -1.960 1.00 90.81 90 ILE A O 1
ATOM 722 N N . PRO A 1 91 ? 5.532 -11.088 -1.933 1.00 91.50 91 PRO A N 1
ATOM 723 C CA . PRO A 1 91 ? 5.093 -11.365 -0.574 1.00 91.50 91 PRO A CA 1
ATOM 724 C C . PRO A 1 91 ? 5.723 -10.365 0.402 1.00 91.50 91 PRO A C 1
ATOM 726 O O . PRO A 1 91 ? 6.878 -9.969 0.240 1.00 91.50 91 PRO A O 1
ATOM 729 N N . LEU A 1 92 ? 4.979 -9.986 1.445 1.00 90.38 92 LEU A N 1
ATOM 730 C CA . LEU A 1 92 ? 5.451 -9.023 2.450 1.00 90.38 92 LEU A CA 1
ATOM 731 C C . LEU A 1 92 ? 6.773 -9.453 3.098 1.00 90.38 92 LEU A C 1
ATOM 733 O O . LEU A 1 92 ? 7.616 -8.611 3.384 1.00 90.38 92 LEU A O 1
ATOM 737 N N . GLU A 1 93 ? 6.972 -10.760 3.283 1.00 91.25 93 GLU A N 1
ATOM 738 C CA . GLU A 1 93 ? 8.226 -11.330 3.786 1.00 91.25 93 GLU A CA 1
ATOM 739 C C . GLU A 1 93 ? 9.420 -10.946 2.897 1.00 91.25 93 GLU A C 1
ATOM 741 O O . GLU A 1 93 ? 10.430 -10.485 3.418 1.00 91.25 93 GLU A O 1
ATOM 746 N N . GLU A 1 94 ? 9.278 -11.026 1.568 1.00 91.88 94 GLU A N 1
ATOM 747 C CA . GLU A 1 94 ? 10.335 -10.660 0.611 1.00 91.88 94 GLU A CA 1
ATOM 748 C C . GLU A 1 94 ? 10.622 -9.151 0.652 1.00 91.88 94 GLU A C 1
ATOM 750 O O . GLU A 1 94 ? 11.781 -8.748 0.607 1.00 91.88 94 GLU A O 1
ATOM 755 N N . LEU A 1 95 ? 9.593 -8.308 0.816 1.00 91.25 95 LEU A N 1
ATOM 756 C CA . LEU A 1 95 ? 9.785 -6.860 0.986 1.00 91.25 95 LEU A CA 1
ATOM 757 C C . LEU A 1 95 ? 10.589 -6.541 2.255 1.00 91.25 95 LEU A C 1
ATOM 759 O O . LEU A 1 95 ? 11.465 -5.679 2.226 1.00 91.25 95 LEU A O 1
ATOM 763 N N . VAL A 1 96 ? 10.311 -7.245 3.356 1.00 91.50 96 VAL A N 1
ATOM 764 C CA . VAL A 1 96 ? 11.052 -7.101 4.617 1.00 91.50 96 VAL A CA 1
ATOM 765 C C . VAL A 1 96 ? 12.489 -7.609 4.474 1.00 91.50 96 VAL A C 1
ATOM 767 O O . VAL A 1 96 ? 13.411 -6.944 4.943 1.00 91.50 96 VAL A O 1
ATOM 770 N N . GLU A 1 97 ? 12.697 -8.760 3.829 1.00 92.62 97 GLU A N 1
ATOM 771 C CA . GLU A 1 97 ? 14.026 -9.347 3.605 1.00 92.62 97 GLU A CA 1
ATOM 772 C C . GLU A 1 97 ? 14.922 -8.464 2.728 1.00 92.62 97 GLU A C 1
ATOM 774 O O . GLU A 1 97 ? 16.102 -8.294 3.035 1.00 92.62 97 GLU A O 1
ATOM 779 N N . GLU A 1 98 ? 14.360 -7.867 1.678 1.00 90.19 98 GLU A N 1
ATOM 780 C CA . GLU A 1 98 ? 15.074 -6.977 0.755 1.00 90.19 98 GLU A CA 1
ATOM 781 C C . GLU A 1 98 ? 15.175 -5.529 1.273 1.00 90.19 98 GLU A C 1
ATOM 783 O O . GLU A 1 98 ? 15.676 -4.653 0.562 1.00 90.19 98 GLU A O 1
ATOM 788 N N . GLU A 1 99 ? 14.708 -5.265 2.501 1.00 91.75 99 GLU A N 1
ATOM 789 C CA . GLU A 1 99 ? 14.659 -3.942 3.141 1.00 91.75 99 GLU A CA 1
ATOM 790 C C . GLU A 1 99 ? 13.928 -2.885 2.284 1.00 91.75 99 GLU A C 1
ATOM 792 O O . GLU A 1 99 ? 14.265 -1.697 2.298 1.00 91.75 99 GLU A O 1
ATOM 797 N N . ILE A 1 100 ? 12.918 -3.313 1.520 1.00 93.25 100 ILE A N 1
ATOM 798 C CA . ILE A 1 100 ? 12.122 -2.448 0.649 1.00 93.25 100 ILE A CA 1
ATOM 799 C C . ILE A 1 100 ? 11.063 -1.741 1.506 1.00 93.25 100 ILE A C 1
ATOM 801 O O . ILE A 1 100 ? 10.236 -2.405 2.131 1.00 93.25 100 ILE A O 1
ATOM 805 N N . PRO A 1 101 ? 11.029 -0.399 1.537 1.00 92.25 101 PRO A N 1
ATOM 806 C CA . PRO A 1 101 ? 10.005 0.333 2.265 1.00 92.25 101 PRO A CA 1
ATOM 807 C C . PRO A 1 101 ? 8.644 0.143 1.592 1.00 92.25 101 PRO A C 1
ATOM 809 O O . PRO A 1 101 ? 8.456 0.523 0.438 1.00 92.25 101 PRO A O 1
ATOM 812 N N . PHE A 1 102 ? 7.678 -0.394 2.325 1.00 93.69 102 PHE A N 1
ATOM 813 C CA . PHE A 1 102 ? 6.292 -0.506 1.885 1.00 93.69 102 PHE A CA 1
ATOM 814 C C . PHE A 1 102 ? 5.362 0.186 2.876 1.00 93.69 102 PHE A C 1
ATOM 816 O O . PHE A 1 102 ? 5.698 0.367 4.049 1.00 93.69 102 PHE A O 1
ATOM 823 N N . ALA A 1 103 ? 4.193 0.582 2.392 1.00 92.62 103 ALA A N 1
ATOM 824 C CA . ALA A 1 103 ? 3.160 1.203 3.199 1.00 92.62 103 ALA A CA 1
ATOM 825 C C . ALA A 1 103 ? 1.785 0.643 2.803 1.00 92.62 103 ALA A C 1
ATOM 827 O O . ALA A 1 103 ? 1.499 0.525 1.608 1.00 92.62 103 ALA A O 1
ATOM 828 N N . PRO A 1 104 ? 0.949 0.274 3.785 1.00 94.25 104 PRO A N 1
ATOM 829 C CA . PRO A 1 104 ? -0.432 -0.110 3.545 1.00 94.25 104 PRO A CA 1
ATOM 830 C C . PRO A 1 104 ? -1.298 1.151 3.417 1.00 94.25 104 PRO A C 1
ATOM 832 O O . PRO A 1 104 ? -1.142 2.103 4.186 1.00 94.25 104 PRO A O 1
ATOM 835 N N . PHE A 1 105 ? -2.209 1.155 2.453 1.00 94.00 105 PHE A N 1
ATOM 836 C CA . PHE A 1 105 ? -3.168 2.228 2.227 1.00 94.00 105 PHE A CA 1
ATOM 837 C C . PHE A 1 105 ? -4.572 1.654 2.025 1.00 94.00 105 PHE A C 1
ATOM 839 O O . PHE A 1 105 ? -4.696 0.551 1.492 1.00 94.00 105 PHE A O 1
ATOM 846 N N . PRO A 1 106 ? -5.617 2.407 2.401 1.00 93.75 106 PRO A N 1
ATOM 847 C CA . PRO A 1 106 ? -6.983 2.115 1.979 1.00 93.75 106 PRO A CA 1
ATOM 848 C C . PRO A 1 106 ? -7.097 2.170 0.456 1.00 93.75 106 PRO A C 1
ATOM 850 O O . PRO A 1 106 ? -6.546 3.090 -0.162 1.00 93.75 106 PRO A O 1
ATOM 853 N N . SER A 1 107 ? -7.813 1.226 -0.152 1.00 92.12 107 SER A N 1
ATOM 854 C CA . SER A 1 107 ? -8.042 1.186 -1.600 1.00 92.12 107 SER A CA 1
ATOM 855 C C . SER A 1 107 ? -8.652 2.500 -2.096 1.00 92.12 107 SER A C 1
ATOM 857 O O . SER A 1 107 ? -8.154 3.095 -3.054 1.00 92.12 107 SER A O 1
ATOM 859 N N . LEU A 1 108 ? -9.612 3.056 -1.350 1.00 91.94 108 LEU A N 1
ATOM 860 C CA . LEU A 1 108 ? -10.277 4.322 -1.673 1.00 91.94 108 LEU A CA 1
ATOM 861 C C . LEU A 1 108 ? -9.369 5.559 -1.584 1.00 91.94 108 LEU A C 1
ATOM 863 O O . LEU A 1 108 ? -9.727 6.619 -2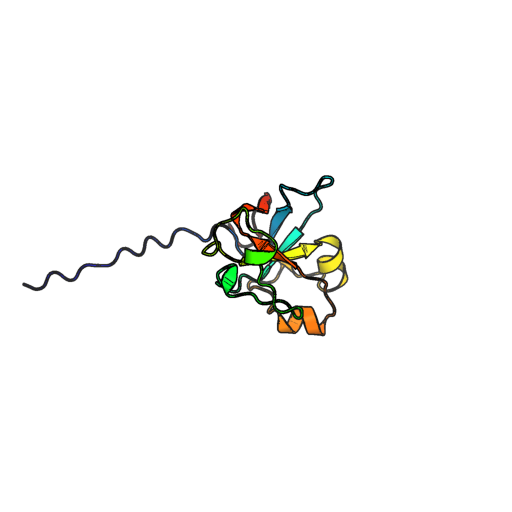.108 1.00 91.94 108 LEU A O 1
ATOM 867 N N . GLN A 1 109 ? -8.221 5.465 -0.906 1.00 92.44 109 GLN A N 1
ATOM 868 C CA . GLN A 1 109 ? -7.231 6.545 -0.852 1.00 92.44 109 GLN A CA 1
ATOM 869 C C . GLN A 1 109 ? -6.374 6.605 -2.121 1.00 92.44 109 GLN A C 1
ATOM 871 O O . GLN A 1 109 ? -5.806 7.651 -2.455 1.00 92.44 109 GLN A O 1
ATOM 876 N N . LEU A 1 110 ? -6.257 5.482 -2.821 1.00 92.94 110 LEU A N 1
ATOM 877 C CA . LEU A 1 110 ? -5.369 5.334 -3.954 1.00 92.94 110 LEU A CA 1
ATOM 878 C C . LEU A 1 110 ? -6.096 5.644 -5.257 1.00 92.94 110 LEU A C 1
ATOM 880 O O . LEU A 1 110 ? -7.239 5.264 -5.492 1.00 92.94 110 LEU A O 1
ATOM 884 N N . VAL A 1 111 ? -5.395 6.329 -6.152 1.00 92.19 111 VAL A N 1
ATOM 885 C CA . VAL A 1 111 ? -5.868 6.580 -7.511 1.00 92.19 111 VAL A CA 1
ATOM 886 C C . VAL A 1 111 ? -4.934 5.879 -8.471 1.00 92.19 111 VAL A C 1
ATOM 888 O O . VAL A 1 111 ? -3.771 6.259 -8.604 1.00 92.19 111 VAL A O 1
ATOM 891 N N . ARG A 1 112 ? -5.459 4.872 -9.167 1.00 93.25 112 ARG A N 1
ATOM 892 C CA . ARG A 1 112 ? -4.755 4.200 -10.257 1.00 93.25 112 ARG A CA 1
ATOM 893 C C . ARG A 1 112 ? -4.519 5.162 -11.415 1.00 93.25 112 ARG A C 1
ATOM 895 O O . ARG A 1 112 ? -5.453 5.784 -11.923 1.00 93.25 112 ARG A O 1
ATOM 902 N N . VAL A 1 113 ? -3.259 5.283 -11.811 1.00 92.19 113 VAL A N 1
ATOM 903 C CA . VAL A 1 113 ? -2.805 6.161 -12.896 1.00 92.19 113 VAL A CA 1
ATOM 904 C C . VAL A 1 113 ? -2.288 5.387 -14.099 1.00 92.19 113 VAL A C 1
ATOM 906 O O . VAL A 1 113 ? -2.410 5.882 -15.218 1.00 92.19 113 VAL A O 1
ATOM 909 N N . GLU A 1 114 ? -1.753 4.188 -13.882 1.00 91.38 114 GLU A N 1
ATOM 910 C CA . GLU A 1 114 ? -1.326 3.276 -14.940 1.00 91.38 114 GLU A CA 1
ATOM 911 C C . GLU A 1 114 ? -1.757 1.855 -14.581 1.00 91.38 114 GLU A C 1
ATOM 913 O O . GLU A 1 114 ? -1.669 1.447 -13.420 1.00 91.38 114 GLU A O 1
ATOM 918 N N . ASP A 1 115 ? -2.265 1.138 -15.581 1.00 90.25 115 ASP A N 1
ATOM 919 C CA . ASP A 1 115 ? -2.665 -0.253 -15.435 1.00 90.25 115 ASP A CA 1
ATOM 920 C C . ASP A 1 115 ? -1.436 -1.155 -15.282 1.00 90.25 115 ASP A C 1
ATOM 922 O O . ASP A 1 115 ? -0.395 -0.947 -15.912 1.00 90.25 115 ASP A O 1
ATOM 926 N N . SER A 1 116 ? -1.590 -2.188 -14.464 1.00 88.31 116 SER A N 1
ATOM 927 C CA . SER A 1 116 ? -0.613 -3.252 -14.305 1.00 88.31 116 SER A CA 1
ATOM 928 C C . SER A 1 116 ? -0.240 -3.891 -15.638 1.00 88.31 116 SER A C 1
ATOM 930 O O . SER A 1 116 ? -1.090 -4.122 -16.499 1.00 88.31 116 SER A O 1
ATOM 932 N N . HIS A 1 117 ? 1.018 -4.320 -15.747 1.00 84.25 117 HIS A N 1
ATOM 933 C CA . HIS A 1 117 ? 1.506 -5.169 -16.837 1.00 84.25 117 HIS A CA 1
ATOM 934 C C . HIS A 1 117 ? 0.781 -6.522 -16.947 1.00 84.25 117 HIS A C 1
ATOM 936 O O . HIS A 1 117 ? 0.997 -7.243 -17.919 1.00 84.25 117 HIS A O 1
ATOM 942 N N . LEU A 1 118 ? -0.050 -6.879 -15.963 1.00 86.00 118 LEU A N 1
ATOM 943 C CA . LEU A 1 118 ? -0.890 -8.078 -15.958 1.00 86.00 118 LEU A CA 1
ATOM 944 C C . LEU A 1 118 ? -2.303 -7.848 -16.522 1.00 86.00 118 LEU A C 1
ATOM 946 O O . LEU A 1 118 ? -2.999 -8.826 -16.793 1.00 86.00 118 LEU A O 1
ATOM 950 N N . ARG A 1 119 ? -2.736 -6.592 -16.703 1.00 78.50 119 ARG A N 1
ATOM 951 C CA . ARG A 1 119 ? -3.989 -6.246 -17.395 1.00 78.50 119 ARG A CA 1
ATOM 952 C C . ARG A 1 119 ? -3.693 -6.129 -18.904 1.00 78.50 119 ARG A C 1
ATOM 954 O O . ARG A 1 119 ? -3.265 -5.072 -19.354 1.00 78.50 119 ARG A O 1
ATOM 961 N N . ASP A 1 120 ? -3.859 -7.218 -19.664 1.00 59.66 120 ASP A N 1
ATOM 962 C CA . ASP A 1 120 ? -3.745 -7.245 -21.147 1.00 59.66 120 ASP A CA 1
ATOM 963 C C . ASP A 1 120 ? -5.038 -6.788 -21.850 1.00 59.66 120 ASP A C 1
ATOM 965 O O . ASP A 1 120 ? -6.135 -7.236 -21.436 1.00 59.66 120 ASP A O 1
#

Nearest PDB structures (foldseek):
  8xhv-assembly1_A  TM=6.584E-01  e=8.526E-01  Kurthia massiliensis
  5zwx-assembly2_B  TM=5.914E-01  e=2.976E+00  Raphanus sativus
  6s0b-assembly1_C  TM=1.896E-01  e=4.907E+00  Homo sapiens

Sequence (120 aa):
MALELELDDEEEDPEFIYGDIVHDAEADEPIALVVVNIPGLELDEWEFEDGETLADKTPKYPDDDEIIVVTPLDVLEQHIPRWGDREAAIPLEELVEEEIPFAPFPSLQLVRVEDSHLRD

Radius of gyration: 16.23 Å; Cα contacts (8 Å, |Δi|>4): 200; chains: 1; bounding box: 53×48×40 Å

pLDDT: mean 86.44, std 13.13, range [42.47, 95.44]

Foldseek 3Di:
DDPPPPPPPPVVPPPDDFQFWKFQPPDPDTATKTQQDFPQDFQQVAADPVRDTSCNVVVVDDRRFTKTKIAGPVQCCVQPVVSLVDPHHDDPVNCVVSVGDIDIDGPVRIDGDGDRSNPD

Secondary structure (DSSP, 8-state):
--------------SS-TT-EEEETT-SS---EEEEE----BTTT-B-TTS-BHHHH-TTS-TTPBEEEEEEHHHHHHH-TTGGG-SSPPPHHHHHHTT---EEEEGGGEEEEE--TT--

Organism: NCBI:txid2707018